Protein 1TYJ (pdb70)

Secondary structure (DSSP, 8-state):
-EEEEEES-SEE-TT-EEEEEEEEES-TTEEEEEEEEE--TTTEEEEETTTTEE--TTPPPEE-SSS-SSS-EEEEE--BGGGTEEEEEEEES-HHHHHHTT--B-SEEEEEEEEEE-SPPPTT-EES-EE---TT-TT-BTTEEEEETTSPBP-TTT-EE----EEEE-

InterPro domains:
  IPR001956 Carbohydrate-binding module 3 [PF00942] (971-1112)
  IPR001956 Carbohydrate-binding module 3 [PS51172] (961-1116)
  IPR001956 Carbohydrate-binding module 3 [SM01067] (967-1047)
  IPR002102 Cellulosome anchoring protein, cohesin domain [PF00963] (34-165)
  IPR002102 Cellulosome anchoring protein, cohesin domain [PF00963] (225-357)
  IPR002102 Cellulosome anchoring protein, cohesin domain [PF00963] (409-541)
  IPR002102 Cellulosome anchoring protein, cohesin domain [PF00963] (590-722)
  IPR002102 Cellulosome anchoring protein, cohesin domain [PF00963] (772-903)
  IPR002102 Cellulosome anchoring protein, cohesin domain [PF00963] (1152-1285)
  IPR002102 Cellulosome anchoring protein, cohesin domain [PF00963] (1323-1452)
  IPR002102 Cellulosome anchoring protein, cohesin domain [PF00963] (1495-1625)
  IPR002102 Cellulosome anchoring protein, cohesin domain [PF00963] (1687-1817)
  IPR002102 Cellulosome anchoring protein, cohesin domain [PF00963] (1879-2009)
  IPR002102 Cellulosome anchoring protein, cohesin domain [PF00963] (2078-2212)
  IPR002105 Dockerin type I repeat [PF00404] (2249-2304)
  IPR008965 CBM2/CBM3, carbohydrate-binding domain superfamily [SSF49384] (32-185)
  IPR008965 CBM2/CBM3, carbohydrate-binding domain superfamily [SSF49384] (222-379)
  IPR008965 CBM2/CBM3, carbohydrate-binding domain superfamily [SSF49384] (406-563)
  IPR008965 CBM2/CBM3, carbohydrate-binding domain superfamily [SSF49384] (587-752)
  IPR008965 CBM2/CBM3, carbohydrate-binding domain superfamily [SSF49384] (768-925)

Organism: NCBI:txid35825

B-factor: mean 23.53, std 8.82, range [10.95, 68.06]

CATH classification: 2.60.40.680

Sequence (170 aa):
GSVLTAIDNDKVAVGDKVTLTINVDKITNFSGYQFNIKYNTTYLQPWDTIADEAYTDSTMPDYGTLLQGRFNATDMSKHNLSQGVLNFGRLYMNLSAYRASGKPESTGAVAKVTFKVIKEIPAEGIKLATFENGSSMNNAVDGTMLFDWDGNMYSSSAYKVVQPGLIYPK

Structure (mmCIF, N/CA/C/O backbone):
data_1TYJ
#
_entry.id   1TYJ
#
_cell.length_a   37.459
_cell.length_b   96.708
_cell.length_c   110.411
_cell.angle_alpha   90.00
_cell.angle_beta   90.00
_cell.angle_gamma   90.00
#
_symmetry.space_group_name_H-M   'I 2 2 2'
#
loop_
_entity.id
_entity.type
_entity.pdbx_description
1 polymer 'cellulosomal scaffoldin'
2 non-polymer 1,2-ETHANEDIOL
3 non-polymer METHANOL
4 water water
#
loop_
_atom_site.group_PDB
_atom_site.id
_atom_site.type_symbol
_atom_site.label_atom_id
_atom_site.label_alt_id
_atom_site.label_comp_id
_atom_site.label_asym_id
_atom_site.label_entity_id
_atom_site.label_seq_id
_atom_site.pdbx_PDB_ins_code
_atom_site.Cartn_x
_atom_site.Cartn_y
_atom_site.Cartn_z
_atom_site.occupancy
_atom_site.B_iso_or_equiv
_atom_site.auth_seq_id
_atom_site.auth_comp_id
_atom_site.auth_asym_id
_atom_site.auth_atom_id
_atom_site.pdbx_PDB_model_num
ATOM 1 N N . GLY A 1 1 ? 11.036 18.876 38.036 1.00 21.98 2 GLY A N 1
ATOM 2 C CA . GLY A 1 1 ? 12.067 19.161 36.959 1.00 20.13 2 GLY A CA 1
ATOM 3 C C . GLY A 1 1 ? 11.421 19.260 35.597 1.00 19.82 2 GLY A C 1
ATOM 4 O O . GLY A 1 1 ? 10.194 19.344 35.466 1.00 19.78 2 GLY A O 1
ATOM 5 N N . SER A 1 2 ? 12.240 19.262 34.551 1.00 18.28 3 SER A N 1
ATOM 6 C CA . SER A 1 2 ? 11.693 19.437 33.214 1.00 17.22 3 SER A CA 1
ATOM 7 C C . SER A 1 2 ? 12.577 18.780 32.176 1.00 17.53 3 SER A C 1
ATOM 8 O O . SER A 1 2 ? 13.747 18.552 32.422 1.00 17.09 3 SER A O 1
ATOM 12 N N . VAL A 1 3 ? 11.978 18.467 31.034 1.00 17.13 4 VAL A N 1
ATOM 13 C CA . VAL A 1 3 ? 12.727 18.256 29.793 1.00 17.68 4 VAL A CA 1
ATOM 14 C C . VAL A 1 3 ? 12.529 19.548 29.029 1.00 18.94 4 VAL A C 1
ATOM 15 O O . VAL A 1 3 ? 11.392 20.060 28.924 1.00 18.47 4 VAL A O 1
ATOM 19 N N . LEU A 1 4 ? 13.617 20.124 28.523 1.00 18.98 5 LEU A N 1
ATOM 20 C CA . LEU A 1 4 ? 13.465 21.371 27.780 1.00 19.58 5 LEU A CA 1
ATOM 21 C C . LEU A 1 4 ? 14.542 21.493 26.735 1.00 19.06 5 LEU A C 1
ATOM 22 O O . LEU A 1 4 ? 15.538 20.750 26.776 1.00 19.11 5 LEU A O 1
ATOM 27 N N . THR A 1 5 ? 14.336 22.410 25.795 1.00 17.35 6 THR A N 1
ATOM 28 C CA . THR A 1 5 ? 15.206 22.462 24.603 1.00 17.42 6 THR A CA 1
ATOM 29 C C . THR A 1 5 ? 15.694 23.843 24.249 1.00 17.82 6 THR A C 1
ATOM 30 O O . THR A 1 5 ? 15.165 24.845 24.734 1.00 19.14 6 THR A O 1
ATOM 34 N N . ALA A 1 6 ? 16.705 23.875 23.382 1.00 16.78 7 ALA A N 1
ATOM 35 C CA . ALA A 1 6 ? 17.249 25.138 22.862 1.00 16.88 7 ALA A CA 1
ATOM 36 C C . ALA A 1 6 ? 17.471 24.935 21.385 1.00 17.16 7 ALA A C 1
ATOM 37 O O . ALA A 1 6 ? 17.867 23.835 20.939 1.00 17.14 7 ALA A O 1
ATOM 39 N N . ILE A 1 7 ? 17.201 26.000 20.635 1.00 17.84 8 ILE A N 1
ATOM 40 C CA . ILE A 1 7 ? 17.416 26.031 19.182 1.00 18.32 8 ILE A CA 1
ATOM 41 C C . ILE A 1 7 ? 18.591 26.973 18.890 1.00 18.49 8 ILE A C 1
ATOM 42 O O . ILE A 1 7 ? 18.616 28.106 19.380 1.00 19.21 8 ILE A O 1
ATOM 47 N N . ASP A 1 8 ? 19.575 26.517 18.103 1.00 18.08 9 ASP A N 1
ATOM 48 C CA . ASP A 1 8 ? 20.787 27.344 17.907 1.00 20.30 9 ASP A CA 1
ATOM 49 C C . ASP A 1 8 ? 20.521 28.555 17.047 1.00 21.79 9 ASP A C 1
ATOM 50 O O . ASP A 1 8 ? 20.950 29.662 17.396 1.00 22.40 9 ASP A O 1
ATOM 55 N N . ASN A 1 9 ? 19.806 28.346 15.943 1.00 22.59 10 ASN A N 1
ATOM 56 C CA . ASN A 1 9 ? 19.419 29.483 15.103 1.00 24.63 10 ASN A CA 1
ATOM 57 C C . ASN A 1 9 ? 18.015 29.316 14.518 1.00 23.42 10 ASN A C 1
ATOM 58 O O . ASN A 1 9 ? 17.727 28.348 13.823 1.00 24.98 10 ASN A O 1
ATOM 63 N N . ASP A 1 10 ? 17.165 30.244 14.970 1.00 23.31 11 ASP A N 1
ATOM 64 C CA . ASP A 1 10 ? 15.744 30.494 14.731 1.00 24.20 11 ASP A CA 1
ATOM 65 C C . ASP A 1 10 ? 15.362 30.708 13.304 1.00 22.35 11 ASP A C 1
ATOM 66 O O . ASP A 1 10 ? 14.199 30.498 12.933 1.00 22.09 11 ASP A O 1
ATOM 71 N N . LYS A 1 11 ? 16.312 31.236 12.535 1.00 20.35 12 LYS A N 1
ATOM 72 C CA . LYS A 1 11 ? 16.001 31.728 11.178 1.00 21.03 12 LYS A CA 1
ATOM 73 C C . LYS A 1 11 ? 16.851 30.924 10.220 1.00 20.99 12 LYS A C 1
ATOM 74 O O . LYS A 1 11 ? 18.084 30.907 10.339 1.00 22.40 12 LYS A O 1
ATOM 80 N N . VAL A 1 12 ? 16.191 30.249 9.287 1.00 21.05 13 VAL A N 1
ATOM 81 C CA . VAL A 1 12 ? 16.894 29.323 8.412 1.00 21.19 13 VAL A CA 1
ATOM 82 C C . VAL A 1 12 ? 16.464 29.440 6.959 1.00 22.17 13 VAL A C 1
ATOM 83 O O . VAL A 1 12 ? 15.319 29.726 6.667 1.00 21.97 13 VAL A O 1
ATOM 87 N N . ALA A 1 13 ? 17.408 29.181 6.065 1.00 21.39 14 ALA A N 1
ATOM 88 C CA . ALA A 1 13 ? 17.148 29.138 4.636 1.00 21.03 14 ALA A CA 1
ATOM 89 C C . ALA A 1 13 ? 17.239 27.660 4.200 1.00 20.86 14 ALA A C 1
ATOM 90 O O . ALA A 1 13 ? 17.744 26.830 4.947 1.00 20.82 14 ALA A O 1
ATOM 92 N N . VAL A 1 14 ? 16.750 27.335 3.006 1.00 19.96 15 VAL A N 1
ATOM 93 C CA . VAL A 1 14 ? 16.853 25.970 2.525 1.00 19.53 15 VAL A CA 1
ATOM 94 C C . VAL A 1 14 ? 18.335 25.606 2.462 1.00 20.52 15 VAL A C 1
ATOM 95 O O . VAL A 1 14 ? 19.160 26.391 2.004 1.00 21.24 15 VAL A O 1
ATOM 99 N N . GLY A 1 15 ? 18.642 24.420 2.981 1.00 20.52 16 GLY A N 1
ATOM 100 C CA . GLY A 1 15 ? 19.996 23.892 3.026 1.00 20.13 16 GLY A CA 1
ATOM 101 C C . GLY A 1 15 ? 20.663 24.174 4.347 1.00 20.39 16 GLY A C 1
ATOM 102 O O . GLY A 1 15 ? 21.694 23.574 4.652 1.00 21.14 16 GLY A O 1
ATOM 103 N N . ASP A 1 16 ? 20.117 25.086 5.151 1.00 19.00 17 ASP A N 1
ATOM 104 C CA . ASP A 1 16 ? 20.748 25.366 6.449 1.00 19.62 17 ASP A CA 1
ATOM 105 C C . ASP A 1 16 ? 20.511 24.199 7.396 1.00 19.54 17 ASP A C 1
ATOM 106 O O . ASP A 1 16 ? 19.547 23.427 7.222 1.00 19.83 17 ASP A O 1
ATOM 111 N N . LYS A 1 17 ? 21.356 24.112 8.429 1.00 20.15 18 LYS A N 1
ATOM 112 C CA . LYS A 1 17 ? 21.189 23.086 9.460 1.00 19.98 18 LYS A CA 1
ATOM 113 C C . LYS A 1 17 ? 20.730 23.823 10.720 1.00 19.78 18 LYS A C 1
ATOM 114 O O . LYS A 1 17 ? 21.213 24.947 11.017 1.00 21.64 18 LYS A O 1
ATOM 120 N N . VAL A 1 18 ? 19.810 23.214 11.455 1.00 17.03 19 VAL A N 1
ATOM 121 C CA . VAL A 1 18 ? 19.355 23.785 12.714 1.00 16.07 19 VAL A CA 1
ATOM 122 C C . VAL A 1 18 ? 19.361 22.661 13.739 1.00 16.01 19 VAL A C 1
ATOM 123 O O . VAL A 1 18 ? 18.947 21.542 13.421 1.00 16.45 19 VAL A O 1
ATOM 127 N N . THR A 1 19 ? 19.882 22.957 14.932 1.00 15.86 20 THR A N 1
ATOM 128 C CA . THR A 1 19 ? 20.043 21.926 15.958 1.00 15.41 20 THR A CA 1
ATOM 129 C C . THR A 1 19 ? 19.132 22.153 17.165 1.00 16.09 20 THR A C 1
ATOM 130 O O . THR A 1 19 ? 19.082 23.269 17.711 1.00 16.81 20 THR A O 1
ATOM 134 N N . LEU A 1 20 ? 18.397 21.103 17.535 1.00 15.69 21 LEU A N 1
ATOM 135 C CA . LEU A 1 20 ? 17.647 21.057 18.780 1.00 16.34 21 LEU A CA 1
ATOM 136 C C . LEU A 1 20 ? 18.546 20.413 19.842 1.00 16.76 21 LEU A C 1
ATOM 137 O O . LEU A 1 20 ? 18.859 19.218 19.753 1.00 16.27 21 LEU A O 1
ATOM 142 N N . THR A 1 21 ? 18.962 21.191 20.839 1.00 16.91 22 THR A N 1
ATOM 143 C CA . THR A 1 21 ? 19.674 20.628 21.969 1.00 16.66 22 THR A CA 1
ATOM 144 C C . THR A 1 21 ? 18.617 20.291 23.027 1.00 16.68 22 THR A C 1
ATOM 145 O O . THR A 1 21 ? 17.735 21.129 23.340 1.00 16.95 22 THR A O 1
ATOM 149 N N . ILE A 1 22 ? 18.668 19.053 23.538 1.00 15.23 23 ILE A N 1
ATOM 150 C CA . ILE A 1 22 ? 17.633 18.573 24.478 1.00 14.63 23 ILE A CA 1
ATOM 151 C C . ILE A 1 22 ? 18.284 18.436 25.828 1.00 16.34 23 ILE A C 1
ATOM 152 O O . ILE A 1 22 ? 19.298 17.731 25.966 1.00 16.61 23 ILE A O 1
ATOM 157 N N . ASN A 1 23 ? 17.724 19.161 26.797 1.00 16.78 24 ASN A N 1
ATOM 158 C CA . ASN A 1 23 ? 18.235 19.205 28.177 1.00 17.58 24 ASN A CA 1
ATOM 159 C C . ASN A 1 23 ? 17.271 18.556 29.165 1.00 17.64 24 ASN A C 1
ATOM 160 O O . ASN A 1 23 ? 16.061 18.471 28.916 1.00 18.03 24 ASN A O 1
ATOM 165 N N . VAL A 1 24 ? 17.805 18.100 30.297 1.00 18.08 25 VAL A N 1
ATOM 166 C CA . VAL A 1 24 ? 16.961 17.840 31.451 1.00 17.38 25 VAL A CA 1
ATOM 167 C C . VAL A 1 24 ? 17.351 18.882 32.506 1.00 18.14 25 VAL A C 1
ATOM 168 O O . VAL A 1 24 ? 18.476 19.393 32.495 1.00 18.63 25 VAL A O 1
ATOM 172 N N . ASP A 1 25 ? 16.443 19.161 33.436 1.00 17.85 26 ASP A N 1
ATOM 173 C CA . ASP A 1 25 ? 16.777 20.073 34.539 1.00 18.64 26 ASP A CA 1
ATOM 174 C C . ASP A 1 25 ? 16.085 19.557 35.810 1.00 18.81 26 ASP A C 1
ATOM 175 O O . ASP A 1 25 ? 14.909 19.200 35.769 1.00 19.29 26 ASP A O 1
ATOM 180 N N . LYS A 1 26 ? 16.821 19.527 36.924 1.00 19.27 27 LYS A N 1
ATOM 181 C CA . LYS A 1 26 ? 16.263 19.136 38.223 1.00 20.55 27 LYS A CA 1
ATOM 182 C C . LYS A 1 26 ? 15.645 17.727 38.163 1.00 20.08 27 LYS A C 1
ATOM 183 O O . LYS A 1 26 ? 14.612 17.456 38.780 1.00 20.21 27 LYS A O 1
ATOM 189 N N . ILE A 1 27 ? 16.290 16.831 37.420 1.00 19.25 28 ILE A N 1
ATOM 190 C CA . ILE A 1 27 ? 15.851 15.435 37.394 1.00 18.01 28 ILE A CA 1
ATOM 191 C C . ILE A 1 27 ? 16.770 14.686 38.334 1.00 17.56 28 ILE A C 1
ATOM 192 O O . ILE A 1 27 ? 17.942 14.364 37.998 1.00 17.16 28 ILE A O 1
ATOM 197 N N . THR A 1 28 ? 16.289 14.452 39.559 1.00 18.54 29 THR A N 1
ATOM 198 C CA . THR A 1 28 ? 17.155 13.900 40.582 1.00 18.54 29 THR A CA 1
ATOM 199 C C . THR A 1 28 ? 17.805 12.555 40.215 1.00 18.08 29 THR A C 1
ATOM 200 O O . THR A 1 28 ? 17.115 11.623 39.774 1.00 18.29 29 THR A O 1
ATOM 204 N N . ASN A 1 29 ? 19.131 12.445 40.381 1.00 16.94 30 ASN A N 1
ATOM 205 C CA . ASN A 1 29 ? 19.855 11.172 40.203 1.00 18.04 30 ASN A CA 1
ATOM 206 C C . ASN A 1 29 ? 19.580 10.547 38.829 1.00 18.57 30 ASN A C 1
ATOM 207 O O . ASN A 1 29 ? 19.493 9.322 38.686 1.00 19.15 30 ASN A O 1
ATOM 212 N N . PHE A 1 30 ? 19.465 11.426 37.827 1.00 16.97 31 PHE A N 1
ATOM 213 C CA . PHE A 1 30 ? 19.172 11.032 36.445 1.00 16.74 31 PHE A CA 1
ATOM 214 C C . PHE A 1 30 ? 20.112 9.952 35.899 1.00 16.71 31 PHE A C 1
ATOM 215 O O . PHE A 1 30 ? 21.357 10.127 35.853 1.00 17.36 31 PHE A O 1
ATOM 223 N N . SER A 1 31 ? 19.516 8.879 35.365 1.00 15.57 32 SER A N 1
ATOM 224 C CA . SER A 1 31 ? 20.324 7.756 34.852 1.00 15.04 32 SER A CA 1
ATOM 225 C C . SER A 1 31 ? 20.023 7.377 33.392 1.00 15.62 32 SER A C 1
ATOM 226 O O . SER A 1 31 ? 20.703 6.503 32.829 1.00 16.49 32 SER A O 1
ATOM 229 N N . GLY A 1 32 ? 19.008 7.985 32.785 1.00 15.53 33 GLY A N 1
ATOM 230 C CA . GLY A 1 32 ? 18.697 7.616 31.419 1.00 15.98 33 GLY A CA 1
ATOM 231 C C . GLY A 1 32 ? 17.374 8.139 30.929 1.00 15.42 33 GLY A C 1
ATOM 232 O O . GLY A 1 32 ? 16.530 8.570 31.722 1.00 16.55 33 GLY A O 1
ATOM 233 N N . TYR A 1 33 ? 17.186 8.105 29.619 1.00 15.68 34 TYR A N 1
ATOM 234 C CA . TYR A 1 33 ? 15.928 8.623 29.023 1.00 15.72 34 TYR A CA 1
ATOM 235 C C . TYR A 1 33 ? 15.575 7.809 27.811 1.00 15.78 34 TYR A C 1
ATOM 236 O O . TYR A 1 33 ? 16.422 7.093 27.240 1.00 15.45 34 TYR A O 1
ATOM 245 N N . GLN A 1 34 ? 14.330 7.962 27.388 1.00 15.69 35 GLN A N 1
ATOM 246 C CA . GLN A 1 34 ? 13.905 7.556 26.042 1.00 16.07 35 GLN A CA 1
ATOM 247 C C . GLN A 1 34 ? 12.943 8.630 25.552 1.00 16.69 35 GLN A C 1
ATOM 248 O O . GLN A 1 34 ? 12.054 9.066 26.316 1.00 16.68 35 GLN A O 1
ATOM 254 N N . PHE A 1 35 ? 13.100 9.028 24.292 1.00 15.65 36 PHE A N 1
ATOM 255 C CA . PHE A 1 35 ? 12.245 10.058 23.672 1.00 16.40 36 PHE A CA 1
ATOM 256 C C . PHE A 1 35 ? 11.573 9.551 22.411 1.00 16.63 36 PHE A C 1
ATOM 257 O O . PHE A 1 35 ? 12.193 8.777 21.667 1.00 17.52 36 PHE A O 1
ATOM 265 N N . ASN A 1 36 ? 10.326 9.991 22.189 1.00 15.85 37 ASN A N 1
ATOM 266 C CA . ASN A 1 36 ? 9.653 9.835 20.911 1.00 15.79 37 ASN A CA 1
ATOM 267 C C . ASN A 1 36 ? 9.360 11.259 20.433 1.00 16.68 37 ASN A C 1
ATOM 268 O O . ASN A 1 36 ? 8.645 12.014 21.118 1.00 17.31 37 ASN A O 1
ATOM 273 N N . ILE A 1 37 ? 9.937 11.633 19.288 1.00 16.35 38 ILE A N 1
ATOM 274 C CA . ILE A 1 37 ? 9.888 13.030 18.773 1.00 16.52 38 ILE A CA 1
ATOM 275 C C . ILE A 1 37 ? 9.346 13.067 17.365 1.00 16.78 38 ILE A C 1
ATOM 276 O O . ILE A 1 37 ? 9.755 12.286 16.504 1.00 17.82 38 ILE A O 1
ATOM 281 N N . LYS A 1 38 ? 8.394 13.963 17.121 1.00 17.13 39 LYS A N 1
ATOM 282 C CA . LYS A 1 38 ? 7.798 14.056 15.787 1.00 17.53 39 LYS A CA 1
ATOM 283 C C . LYS A 1 38 ? 8.308 15.324 15.126 1.00 17.45 39 LYS A C 1
ATOM 284 O O . LYS A 1 38 ? 8.504 16.346 15.783 1.00 18.73 39 LYS A O 1
ATOM 294 N N . TYR A 1 39 ? 8.565 15.263 13.827 1.00 17.28 40 TYR A N 1
ATOM 295 C CA . TYR A 1 39 ? 8.937 16.457 13.088 1.00 16.98 40 TYR A CA 1
ATOM 296 C C . TYR A 1 39 ? 8.220 16.424 11.751 1.00 16.95 40 TYR A C 1
ATOM 297 O O . TYR A 1 39 ? 7.655 15.392 11.356 1.00 18.37 40 TYR A O 1
ATOM 306 N N . ASN A 1 40 ? 8.225 17.562 11.067 1.00 17.19 41 ASN A N 1
ATOM 307 C CA . ASN A 1 40 ? 7.518 17.679 9.797 1.00 18.26 41 ASN A CA 1
ATOM 308 C C . ASN A 1 40 ? 8.423 17.325 8.620 1.00 18.10 41 ASN A C 1
ATOM 309 O O . ASN A 1 40 ? 9.314 18.090 8.281 1.00 18.62 41 ASN A O 1
ATOM 314 N N . THR A 1 41 ? 8.172 16.163 7.994 1.00 18.63 42 THR A N 1
ATOM 315 C CA . THR A 1 41 ? 9.021 15.681 6.891 1.00 19.15 42 THR A CA 1
ATOM 316 C C . THR A 1 41 ? 8.958 16.534 5.614 1.00 19.55 42 THR A C 1
ATOM 317 O O . THR A 1 41 ? 9.791 16.379 4.722 1.00 19.94 42 THR A O 1
ATOM 321 N N . THR A 1 42 ? 7.980 17.429 5.515 1.00 19.35 43 THR A N 1
ATOM 322 C CA . THR A 1 42 ? 7.906 18.355 4.381 1.00 19.92 43 THR A CA 1
ATOM 323 C C . THR A 1 42 ? 9.059 19.360 4.426 1.00 18.94 43 THR A C 1
ATOM 324 O O . THR A 1 42 ? 9.576 19.754 3.380 1.00 20.10 43 THR A O 1
ATOM 328 N N . TYR A 1 43 ? 9.479 19.765 5.630 1.00 17.72 44 TYR A N 1
ATOM 329 C CA . TYR A 1 43 ? 10.432 20.867 5.762 1.00 17.39 44 TYR A CA 1
ATOM 330 C C . TYR A 1 43 ? 11.794 20.473 6.264 1.00 17.09 44 TYR A C 1
ATOM 331 O O . TYR A 1 43 ? 12.751 21.209 6.045 1.00 17.07 44 TYR A O 1
ATOM 340 N N . LEU A 1 44 ? 11.867 19.347 6.979 1.00 16.64 45 LEU A N 1
ATOM 341 C CA . LEU A 1 44 ? 13.077 18.998 7.752 1.00 16.61 45 LEU A CA 1
ATOM 342 C C . LEU A 1 44 ? 13.531 17.568 7.495 1.00 17.18 45 LEU A C 1
ATOM 343 O O . LEU A 1 44 ? 12.714 16.646 7.381 1.00 17.21 45 LEU A O 1
ATOM 348 N N . GLN A 1 45 ? 14.847 17.403 7.479 1.00 17.46 46 GLN A N 1
ATOM 349 C CA . GLN A 1 45 ? 15.490 16.101 7.325 1.00 17.27 46 GLN A CA 1
ATOM 350 C C . GLN A 1 45 ? 16.562 15.917 8.402 1.00 16.81 46 GLN A C 1
ATOM 351 O O . GLN A 1 45 ? 17.594 16.618 8.399 1.00 16.17 46 GLN A O 1
ATOM 357 N N . PRO A 1 46 ? 16.342 14.969 9.347 1.00 16.58 47 PRO A N 1
ATOM 358 C CA . PRO A 1 46 ? 17.363 14.769 10.381 1.00 16.16 47 PRO A CA 1
ATOM 359 C C . PRO A 1 46 ? 18.727 14.464 9.747 1.00 16.08 47 PRO A C 1
ATOM 360 O O . PRO A 1 46 ? 18.803 13.667 8.809 1.00 16.47 47 PRO A O 1
ATOM 364 N N . TRP A 1 47 ? 19.785 15.060 10.301 1.00 15.87 48 TRP A N 1
ATOM 365 C CA . TRP A 1 47 ? 21.095 15.097 9.649 1.00 17.23 48 TRP A CA 1
ATOM 366 C C . TRP A 1 47 ? 22.177 14.704 10.606 1.00 18.33 48 TRP A C 1
ATOM 367 O O . TRP A 1 47 ? 22.307 15.285 11.679 1.00 17.87 48 TRP A O 1
ATOM 378 N N . ASP A 1 48 ? 22.950 13.699 10.194 1.00 19.14 49 ASP A N 1
ATOM 379 C CA . ASP A 1 48 ? 24.089 13.229 10.974 1.00 22.42 49 ASP A CA 1
ATOM 380 C C . ASP A 1 48 ? 25.290 14.117 10.677 1.00 23.85 49 ASP A C 1
ATOM 381 O O . ASP A 1 48 ? 25.836 14.086 9.567 1.00 23.72 49 ASP A O 1
ATOM 386 N N . THR A 1 49 ? 25.687 14.912 11.668 1.00 26.02 50 THR A N 1
ATOM 387 C CA . THR A 1 49 ? 26.737 15.925 11.463 1.00 29.15 50 THR A CA 1
ATOM 388 C C . THR A 1 49 ? 28.140 15.331 11.523 1.00 29.83 50 THR A C 1
ATOM 389 O O . THR A 1 49 ? 29.106 15.964 11.067 1.00 30.43 50 THR A O 1
ATOM 393 N N . ILE A 1 50 ? 28.265 14.136 12.079 1.00 30.93 51 ILE A N 1
ATOM 394 C CA . ILE A 1 50 ? 29.608 13.518 12.122 1.00 31.95 51 ILE A CA 1
ATOM 395 C C . ILE A 1 50 ? 29.929 12.887 10.764 1.00 32.23 51 ILE A C 1
ATOM 396 O O . ILE A 1 50 ? 30.995 13.145 10.174 1.00 33.09 51 ILE A O 1
ATOM 401 N N . ALA A 1 51 ? 28.998 12.071 10.277 1.00 31.49 52 ALA A N 1
ATOM 402 C CA . ALA A 1 51 ? 29.060 11.482 8.944 1.00 30.28 52 ALA A CA 1
ATOM 403 C C . ALA A 1 51 ? 28.764 12.458 7.806 1.00 29.70 52 ALA A C 1
ATOM 404 O O . ALA A 1 51 ? 29.115 12.187 6.642 1.00 29.93 52 ALA A O 1
ATOM 406 N N . ASP A 1 52 ? 28.089 13.570 8.120 1.00 28.84 53 ASP A N 1
ATOM 407 C CA . ASP A 1 52 ? 27.609 14.528 7.101 1.00 27.65 53 ASP A CA 1
ATOM 408 C C . ASP A 1 52 ? 26.680 13.871 6.082 1.00 26.99 53 ASP A C 1
ATOM 409 O O . ASP A 1 52 ? 26.906 13.926 4.855 1.00 28.59 53 ASP A O 1
ATOM 414 N N . GLU A 1 53 ? 25.635 13.221 6.593 1.00 25.30 54 GLU A N 1
ATOM 415 C CA . GLU A 1 53 ? 24.711 12.440 5.775 1.00 24.51 54 GLU A CA 1
ATOM 416 C C . GLU A 1 53 ? 23.373 12.459 6.472 1.00 23.04 54 GLU A C 1
ATOM 417 O O . GLU A 1 53 ? 23.346 12.652 7.682 1.00 21.89 54 GLU A O 1
ATOM 423 N N . ALA A 1 54 ? 22.291 12.243 5.733 1.00 21.33 55 ALA A N 1
ATOM 424 C CA . ALA A 1 54 ? 20.954 12.115 6.334 1.00 20.12 55 ALA A CA 1
ATOM 425 C C . ALA A 1 54 ? 20.928 10.944 7.332 1.00 19.61 55 ALA A C 1
ATOM 426 O O . ALA A 1 54 ? 21.582 9.909 7.101 1.00 19.82 55 ALA A O 1
ATOM 428 N N . TYR A 1 55 ? 20.163 11.071 8.420 1.00 18.07 56 TYR A N 1
ATOM 429 C CA . TYR A 1 55 ? 19.897 9.894 9.237 1.00 17.35 56 TYR A CA 1
ATOM 430 C C . TYR A 1 55 ? 19.264 8.805 8.418 1.00 17.26 56 TYR A C 1
ATOM 431 O O . TYR A 1 55 ? 18.425 9.089 7.504 1.00 17.62 56 TYR A O 1
ATOM 440 N N . THR A 1 56 ? 19.548 7.560 8.811 1.00 17.61 57 THR A N 1
ATOM 441 C CA . THR A 1 56 ? 18.650 6.455 8.496 1.00 17.60 57 THR A CA 1
ATOM 442 C C . THR A 1 56 ? 17.830 6.142 9.750 1.00 17.35 57 THR A C 1
ATOM 443 O O . THR A 1 56 ? 18.006 6.787 10.795 1.00 16.34 57 THR A O 1
ATOM 447 N N . ASP A 1 57 ? 16.974 5.132 9.667 1.00 17.35 58 ASP A N 1
ATOM 448 C CA . ASP A 1 57 ? 16.161 4.741 10.797 1.00 18.05 58 ASP A CA 1
ATOM 449 C C . ASP A 1 57 ? 16.975 4.218 11.987 1.00 16.56 58 ASP A C 1
ATOM 450 O O . ASP A 1 57 ? 16.411 4.060 13.073 1.00 17.46 58 ASP A O 1
ATOM 455 N N . SER A 1 58 ? 18.281 3.960 11.835 1.00 16.98 59 SER A N 1
ATOM 456 C CA . SER A 1 58 ? 19.052 3.449 12.969 1.00 16.49 59 SER A CA 1
ATOM 457 C C . SER A 1 58 ? 20.023 4.492 13.576 1.00 16.41 59 SER A C 1
ATOM 458 O O . SER A 1 58 ? 20.711 4.196 14.540 1.00 16.58 59 SER A O 1
ATOM 461 N N . THR A 1 59 ? 20.059 5.707 13.011 1.00 15.83 60 THR A N 1
ATOM 462 C CA . THR A 1 59 ? 21.081 6.697 13.391 1.00 14.39 60 THR A CA 1
ATOM 463 C C . THR A 1 59 ? 20.873 7.243 14.800 1.00 14.92 60 THR A C 1
ATOM 464 O O . THR A 1 59 ? 19.813 7.788 15.104 1.00 15.83 60 THR A O 1
ATOM 468 N N . MET A 1 60 ? 21.895 7.150 15.648 1.00 15.21 61 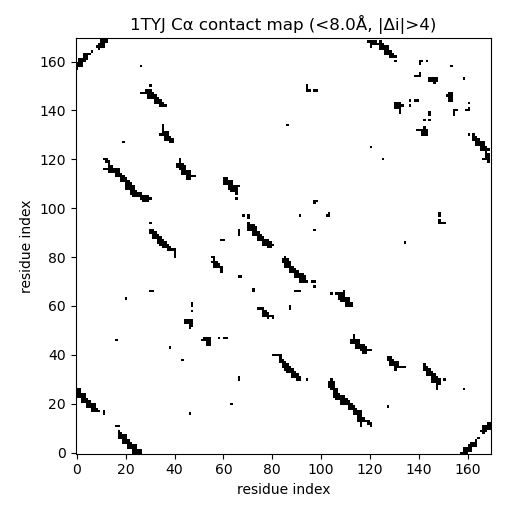MET A N 1
ATOM 469 C CA . MET A 1 60 ? 21.809 7.749 16.972 1.00 14.73 61 MET A CA 1
ATOM 470 C C . MET A 1 60 ? 22.073 9.261 16.878 1.00 14.53 61 MET A C 1
ATOM 471 O O . MET A 1 60 ? 23.065 9.684 16.248 1.00 15.64 61 MET A O 1
ATOM 476 N N . PRO A 1 61 ? 21.205 10.097 17.514 1.00 16.20 62 PRO A N 1
ATOM 477 C CA . PRO A 1 61 ? 21.535 11.522 17.626 1.00 15.92 62 PRO A CA 1
ATOM 478 C C . PRO A 1 61 ? 22.839 11.830 18.347 1.00 16.40 62 PRO A C 1
ATOM 479 O O . PRO A 1 61 ? 23.447 10.961 18.980 1.00 16.34 62 PRO A O 1
ATOM 483 N N . ASP A 1 62 ? 23.282 13.075 18.245 1.00 17.77 63 ASP A N 1
ATOM 484 C CA . ASP A 1 62 ? 24.504 13.486 18.899 1.00 18.07 63 ASP A CA 1
ATOM 485 C C . ASP A 1 62 ? 24.341 13.452 20.412 1.00 18.27 63 ASP A C 1
ATOM 486 O O . ASP A 1 62 ? 23.257 13.620 20.936 1.00 17.95 63 ASP A O 1
ATOM 491 N N . TYR A 1 63 ? 25.451 13.222 21.114 1.00 17.65 64 TYR A N 1
ATOM 492 C CA . TYR A 1 63 ? 25.432 13.240 22.551 1.00 18.64 64 TYR A CA 1
ATOM 493 C C . TYR A 1 63 ? 25.465 14.677 23.122 1.00 20.07 64 TYR A C 1
ATOM 494 O O . TYR A 1 63 ? 25.822 15.654 22.430 1.00 21.15 64 TYR A O 1
ATOM 503 N N . GLY A 1 64 ? 25.024 14.775 24.379 1.00 20.37 65 GLY A N 1
ATOM 504 C CA . GLY A 1 64 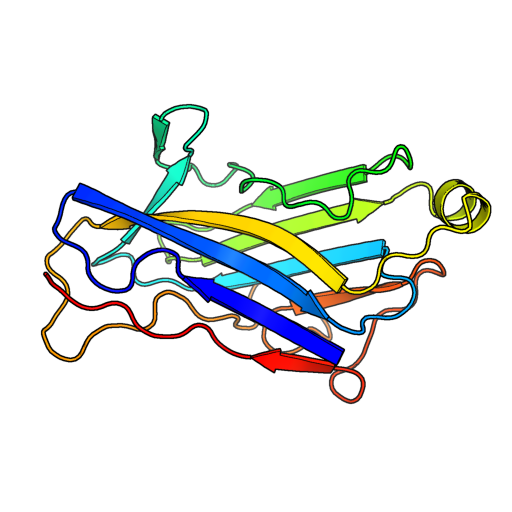? 25.178 15.966 25.197 1.00 20.15 65 GLY A CA 1
ATOM 505 C C . GLY A 1 64 ? 26.314 15.730 26.179 1.00 20.99 65 GLY A C 1
ATOM 506 O O . GLY A 1 64 ? 27.223 14.922 25.930 1.00 22.65 65 GLY A O 1
ATOM 507 N N . THR A 1 65 ? 26.272 16.420 27.293 1.00 20.61 66 THR A N 1
ATOM 508 C CA . THR A 1 65 ? 27.332 16.256 28.292 1.00 20.66 66 THR A CA 1
ATOM 509 C C . THR A 1 65 ? 26.974 15.226 29.372 1.00 19.88 66 THR A C 1
ATOM 510 O O . THR A 1 65 ? 27.866 14.694 30.049 1.00 20.92 66 THR A O 1
ATOM 514 N N . LEU A 1 66 ? 25.672 14.967 29.569 1.00 17.82 67 LEU A N 1
ATOM 515 C CA . LEU A 1 66 ? 25.259 13.958 30.542 1.00 17.44 67 LEU A CA 1
ATOM 516 C C . LEU A 1 66 ? 25.299 12.540 29.957 1.00 17.69 67 LEU A C 1
ATOM 517 O O . LEU A 1 66 ? 25.379 12.349 28.734 1.00 17.55 67 LEU A O 1
ATOM 522 N N . LEU A 1 67 ? 25.228 11.544 30.846 1.00 16.90 68 LEU A N 1
ATOM 523 C CA . LEU A 1 67 ? 25.243 10.132 30.418 1.00 16.58 68 LEU A CA 1
ATOM 524 C C . LEU A 1 67 ? 26.560 9.774 29.724 1.00 17.11 68 LEU A C 1
ATOM 525 O O . LEU A 1 67 ? 26.627 8.905 28.855 1.00 17.32 68 LEU A O 1
ATOM 530 N N . GLN A 1 68 ? 27.637 10.446 30.152 1.00 17.63 69 GLN A N 1
ATOM 531 C CA . GLN A 1 68 ? 28.962 10.241 29.543 1.00 18.30 69 GLN A CA 1
ATOM 532 C C . GLN A 1 68 ? 29.944 9.602 30.512 1.00 19.45 69 GLN A C 1
ATOM 533 O O . GLN A 1 68 ? 31.072 9.339 30.130 1.00 19.43 69 GLN A O 1
ATOM 539 N N . GLY A 1 69 ? 29.483 9.306 31.725 1.00 19.42 70 GLY A N 1
ATOM 540 C CA . GLY A 1 69 ? 30.281 8.569 32.703 1.00 19.72 70 GLY A CA 1
ATOM 541 C C . GLY A 1 69 ? 30.514 7.112 32.307 1.00 20.34 70 GLY A C 1
ATOM 542 O O . GLY A 1 69 ? 29.771 6.538 31.482 1.00 19.18 70 GLY A O 1
ATOM 543 N N . ARG A 1 70 ? 31.526 6.494 32.931 1.00 21.41 71 ARG A N 1
ATOM 544 C CA . ARG A 1 70 ? 31.936 5.144 32.584 1.00 23.01 71 ARG A CA 1
ATOM 545 C C . ARG A 1 70 ? 31.104 4.149 33.378 1.00 22.21 71 ARG A C 1
ATOM 546 O O . ARG A 1 70 ? 31.650 3.410 34.235 1.00 22.24 71 ARG A O 1
ATOM 554 N N . PHE A 1 71 ? 29.793 4.144 33.140 1.00 21.54 72 PHE A N 1
ATOM 555 C CA . PHE A 1 71 ? 28.890 3.254 33.870 1.00 20.51 72 PHE A CA 1
ATOM 556 C C . PHE A 1 71 ? 28.095 2.380 32.892 1.00 20.17 72 PHE A C 1
ATOM 557 O O . PHE A 1 71 ? 26.896 2.128 33.093 1.00 18.48 72 PHE A O 1
ATOM 565 N N . ASN A 1 72 ? 28.771 1.939 31.837 1.00 19.33 73 ASN A N 1
ATOM 566 C CA . ASN A 1 72 ? 28.205 1.039 30.835 1.00 20.28 73 ASN A CA 1
ATOM 567 C C . ASN A 1 72 ? 26.943 1.626 30.218 1.00 19.54 73 ASN A C 1
ATOM 568 O O . ASN A 1 72 ? 25.867 1.048 30.308 1.00 19.91 73 ASN A O 1
ATOM 573 N N . ALA A 1 73 ? 27.072 2.805 29.621 1.00 20.02 74 ALA A N 1
ATOM 574 C CA . ALA A 1 73 ? 25.918 3.437 28.926 1.00 19.06 74 ALA A CA 1
ATOM 575 C C . ALA A 1 73 ? 25.565 2.621 27.700 1.00 18.99 74 ALA A C 1
ATOM 576 O O . ALA A 1 73 ? 26.449 1.960 27.067 1.00 21.81 74 ALA A O 1
ATOM 578 N N . THR A 1 74 ? 24.270 2.587 27.400 1.00 19.30 75 THR A N 1
ATOM 579 C CA . THR A 1 74 ? 23.812 1.883 26.208 1.00 18.65 75 THR A CA 1
ATOM 580 C C . THR A 1 74 ? 22.837 2.810 25.462 1.00 17.90 75 THR A C 1
ATOM 581 O O . THR A 1 74 ? 22.065 3.497 26.092 1.00 19.13 75 THR A O 1
ATOM 585 N N . ASP A 1 75 ? 22.907 2.798 24.136 1.00 16.62 76 ASP A N 1
ATOM 586 C CA . ASP A 1 75 ? 22.107 3.648 23.247 1.00 16.70 76 ASP A CA 1
ATOM 587 C C . ASP A 1 75 ? 21.054 2.781 22.540 1.00 17.09 76 ASP A C 1
ATOM 588 O O . ASP A 1 75 ? 21.262 1.583 22.326 1.00 18.09 76 ASP A O 1
ATOM 593 N N . MET A 1 76 ? 19.941 3.406 22.157 1.00 16.34 77 MET A N 1
ATOM 594 C CA . MET A 1 76 ? 18.896 2.800 21.327 1.00 16.95 77 MET A CA 1
ATOM 595 C C . MET A 1 76 ? 18.488 3.864 20.337 1.00 14.88 77 MET A C 1
ATOM 596 O O . MET A 1 76 ? 18.331 5.009 20.717 1.00 14.23 77 MET A O 1
ATOM 604 N N . SER A 1 77 ? 18.339 3.497 19.063 1.00 15.18 78 SER A N 1
ATOM 605 C CA . SER A 1 77 ? 17.832 4.434 18.036 1.00 15.06 78 SER A CA 1
ATOM 606 C C . SER A 1 77 ? 17.137 3.628 16.963 1.00 15.95 78 SER A C 1
ATOM 607 O O . SER A 1 77 ? 17.772 2.803 16.295 1.00 16.69 78 SER A O 1
ATOM 610 N N . LYS A 1 78 ? 15.835 3.848 16.842 1.00 16.52 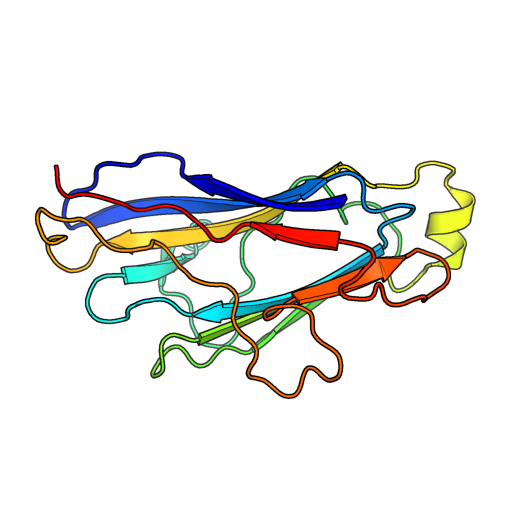79 LYS A N 1
ATOM 611 C CA . LYS A 1 78 ? 14.993 3.038 15.973 1.00 17.79 79 LYS A CA 1
ATOM 612 C C . LYS A 1 78 ? 13.799 3.903 15.567 1.00 18.11 79 LYS A C 1
ATOM 613 O O . LYS A 1 78 ? 12.733 3.924 16.226 1.00 20.16 79 LYS A O 1
ATOM 619 N N . HIS A 1 79 ? 14.025 4.631 14.475 1.00 17.13 80 HIS A N 1
ATOM 620 C CA . HIS A 1 79 ? 13.099 5.681 13.991 1.00 17.78 80 HIS A CA 1
ATOM 621 C C . HIS A 1 79 ? 12.079 5.155 12.989 1.00 19.94 80 HIS A C 1
ATOM 622 O O . HIS A 1 79 ? 12.127 4.001 12.546 1.00 21.13 80 HIS A O 1
ATOM 629 N N . ASN A 1 80 ? 11.155 6.043 12.641 1.00 19.73 81 ASN A N 1
ATOM 630 C CA . ASN A 1 80 ? 10.355 5.845 11.455 1.00 20.92 81 ASN A CA 1
ATOM 631 C C . ASN A 1 80 ? 10.369 7.146 10.679 1.00 21.02 81 ASN A C 1
ATOM 632 O O . ASN A 1 80 ? 9.453 7.970 10.794 1.00 20.89 81 ASN A O 1
ATOM 637 N N . LEU A 1 81 ? 11.456 7.383 9.937 1.00 20.71 82 LEU A N 1
ATOM 638 C CA . LEU A 1 81 ? 11.618 8.677 9.294 1.00 21.51 82 LEU A CA 1
ATOM 639 C C . LEU A 1 81 ? 10.543 8.931 8.249 1.00 22.46 82 LEU A C 1
ATOM 640 O O . LEU A 1 81 ? 10.209 10.089 7.977 1.00 22.73 82 LEU A O 1
ATOM 645 N N . SER A 1 82 ? 9.990 7.860 7.690 1.00 23.42 83 SER A N 1
ATOM 646 C CA . SER A 1 82 ? 8.976 8.040 6.665 1.00 24.26 83 SER A CA 1
ATOM 647 C C . SER A 1 82 ? 7.754 8.727 7.270 1.00 25.24 83 SER A C 1
ATOM 648 O O . SER A 1 82 ? 7.033 9.428 6.548 1.00 27.18 83 SER A O 1
ATOM 651 N N . GLN A 1 83 ? 7.545 8.537 8.572 1.00 24.39 84 GLN A N 1
ATOM 652 C CA . GLN A 1 83 ? 6.390 9.099 9.301 1.00 23.65 84 GLN A CA 1
ATOM 653 C C . GLN A 1 83 ? 6.813 10.277 10.176 1.00 22.95 84 GLN A C 1
ATOM 654 O O . GLN A 1 83 ? 6.020 10.796 10.969 1.00 21.62 84 GLN A O 1
ATOM 660 N N . GLY A 1 84 ? 8.057 10.705 9.997 1.00 21.02 85 GLY A N 1
ATOM 661 C CA . GLY A 1 84 ? 8.618 11.822 10.742 1.00 20.02 85 GLY A CA 1
ATOM 662 C C . GLY A 1 84 ? 8.682 11.528 12.223 1.00 19.33 85 GLY A C 1
ATOM 663 O O . GLY A 1 84 ? 8.377 12.414 13.056 1.00 18.65 85 GLY A O 1
ATOM 664 N N . VAL A 1 85 ? 9.106 10.304 12.572 1.00 17.43 86 VAL A N 1
ATOM 665 C CA . VAL A 1 85 ? 9.238 9.935 13.984 1.00 16.92 86 VAL A CA 1
ATOM 666 C C . VAL A 1 85 ? 10.680 9.543 14.330 1.00 16.88 86 VAL A C 1
ATOM 667 O O . VAL A 1 85 ? 11.256 8.702 13.661 1.00 17.67 86 VAL A O 1
ATOM 671 N N . LEU A 1 86 ? 11.238 10.216 15.340 1.00 15.57 87 LEU A N 1
ATOM 672 C CA . LEU A 1 86 ? 12.513 9.800 15.916 1.00 16.14 87 LEU A CA 1
ATOM 673 C C . LEU A 1 86 ? 12.224 9.096 17.229 1.00 16.52 87 LEU A C 1
ATOM 674 O O . LEU A 1 86 ? 11.453 9.587 18.029 1.00 17.55 87 LEU A O 1
ATOM 679 N N . ASN A 1 87 ? 12.897 7.980 17.504 1.00 15.75 88 ASN A N 1
ATOM 680 C CA . ASN A 1 87 ? 12.700 7.298 18.794 1.00 16.69 88 ASN A CA 1
ATOM 681 C C . ASN A 1 87 ? 14.089 6.817 19.204 1.00 15.70 88 ASN A C 1
ATOM 682 O O . ASN A 1 87 ? 14.721 6.034 18.459 1.00 16.39 88 ASN A O 1
ATOM 687 N N . PHE A 1 88 ? 14.577 7.315 20.338 1.00 14.11 89 PHE A N 1
ATOM 688 C CA . PHE A 1 88 ? 15.925 6.947 20.747 1.00 14.23 89 PHE A CA 1
ATOM 689 C C . PHE A 1 88 ? 16.080 7.146 22.234 1.00 14.48 89 PHE A C 1
ATOM 690 O O . PHE A 1 88 ? 15.250 7.792 22.897 1.00 15.87 89 PHE A O 1
ATOM 698 N N . GLY A 1 89 ? 17.163 6.621 22.777 1.00 14.19 90 GLY A N 1
ATOM 699 C CA . GLY A 1 89 ? 17.353 6.761 24.214 1.00 13.70 90 GLY A CA 1
ATOM 700 C C . GLY A 1 89 ? 18.779 6.389 24.560 1.00 14.14 90 GLY A C 1
ATOM 701 O O . GLY A 1 89 ? 19.511 5.796 23.740 1.00 14.25 90 GLY A O 1
ATOM 702 N N . ARG A 1 90 ? 19.151 6.693 25.803 1.00 14.26 91 ARG A N 1
ATOM 703 C CA . ARG A 1 90 ? 20.458 6.328 26.321 1.00 15.11 91 ARG A CA 1
ATOM 704 C C . ARG A 1 90 ? 20.343 6.173 27.824 1.00 15.14 91 ARG A C 1
ATOM 705 O O . ARG A 1 90 ? 19.629 6.937 28.486 1.00 15.07 91 ARG A O 1
ATOM 713 N N . LEU A 1 91 ? 20.990 5.153 28.354 1.00 15.38 92 LEU A N 1
ATOM 714 C CA . LEU A 1 91 ? 20.915 4.911 29.807 1.00 16.91 92 LEU A CA 1
ATOM 715 C C . LEU A 1 91 ? 22.177 4.264 30.341 1.00 17.23 92 LEU A C 1
ATOM 716 O O . LEU A 1 91 ? 22.899 3.585 29.615 1.00 16.50 92 LEU A O 1
ATOM 721 N N . TYR A 1 92 ? 22.434 4.500 31.623 1.00 16.57 93 TYR A N 1
ATOM 722 C CA . TYR A 1 92 ? 23.529 3.821 32.262 1.00 16.69 93 TYR A CA 1
ATOM 723 C C . TYR A 1 92 ? 23.037 2.452 32.698 1.00 17.48 93 TYR A C 1
ATOM 724 O O . TYR A 1 92 ? 22.033 2.352 33.427 1.00 18.85 93 TYR A O 1
ATOM 733 N N . MET A 1 93 ? 23.739 1.399 32.289 1.00 17.90 94 MET A N 1
ATOM 734 C CA . MET A 1 93 ? 23.324 0.031 32.738 1.00 18.73 94 MET A CA 1
ATOM 735 C C . MET A 1 93 ? 23.931 -0.311 34.109 1.00 18.31 94 MET A C 1
ATOM 736 O O . MET A 1 93 ? 23.309 -1.014 34.912 1.00 19.09 94 MET A O 1
ATOM 741 N N . ASN A 1 94 ? 25.152 0.173 34.363 1.00 18.31 95 ASN A N 1
ATOM 742 C CA . ASN A 1 94 ? 25.840 -0.142 35.613 1.00 17.81 95 ASN A CA 1
ATOM 743 C C . ASN A 1 94 ? 25.452 0.913 36.656 1.00 18.83 95 ASN A C 1
ATOM 744 O O . ASN A 1 94 ? 26.201 1.825 36.969 1.00 19.08 95 ASN A O 1
ATOM 749 N N . LEU A 1 95 ? 24.233 0.807 37.156 1.00 17.57 96 LEU A N 1
ATOM 750 C CA . LEU A 1 95 ? 23.730 1.790 38.120 1.00 18.41 96 LEU A CA 1
ATOM 751 C C . LEU A 1 95 ? 24.499 1.737 39.433 1.00 19.11 96 LEU A C 1
ATOM 752 O O . LEU A 1 95 ? 24.654 2.778 40.112 1.00 20.20 96 LEU A O 1
ATOM 757 N N . SER A 1 96 ? 24.971 0.545 39.808 1.00 19.48 97 SER A N 1
ATOM 758 C CA . SER A 1 96 ? 25.717 0.433 41.073 1.00 20.33 97 SER A CA 1
ATOM 759 C C . SER A 1 96 ? 27.009 1.255 40.958 1.00 20.97 97 SER A C 1
ATOM 760 O O . SER A 1 96 ? 27.373 1.982 41.904 1.00 22.71 97 SER A O 1
ATOM 764 N N . ALA A 1 97 ? 27.696 1.183 39.808 1.00 21.25 98 ALA A N 1
ATOM 765 C CA . ALA A 1 97 ? 28.941 1.967 39.646 1.00 20.97 98 ALA A CA 1
ATOM 766 C C . ALA A 1 97 ? 28.641 3.462 39.630 1.00 20.87 98 ALA A C 1
ATOM 767 O O . ALA A 1 97 ? 29.384 4.280 40.198 1.00 21.58 98 ALA A O 1
ATOM 769 N N . TYR A 1 98 ? 27.539 3.823 38.989 1.00 20.26 99 TYR A N 1
ATOM 770 C CA . TYR A 1 98 ? 27.055 5.200 38.936 1.00 19.80 99 TYR A CA 1
ATOM 771 C C . TYR A 1 98 ? 26.773 5.727 40.350 1.00 19.95 99 TYR A C 1
ATOM 772 O O . TYR A 1 98 ? 27.244 6.799 40.729 1.00 20.67 99 TYR A O 1
ATOM 781 N N . ARG A 1 99 ? 26.068 4.948 41.156 1.00 20.29 100 ARG A N 1
ATOM 782 C CA . ARG A 1 99 ? 25.724 5.371 42.502 1.00 21.07 100 ARG A CA 1
ATOM 783 C C . ARG A 1 99 ? 26.997 5.550 43.307 1.00 21.84 100 ARG A C 1
ATOM 784 O O . ARG A 1 99 ? 27.084 6.476 44.115 1.00 24.22 100 ARG A O 1
ATOM 792 N N . ALA A 1 100 ? 27.987 4.697 43.060 1.00 22.01 101 ALA A N 1
ATOM 793 C CA . ALA A 1 100 ? 29.240 4.719 43.830 1.00 22.98 101 ALA A CA 1
ATOM 794 C C . ALA A 1 100 ? 30.147 5.916 43.463 1.00 23.50 101 ALA A C 1
ATOM 795 O O . ALA A 1 100 ? 31.074 6.265 44.213 1.00 25.57 101 ALA A O 1
ATOM 797 N N . SER A 1 101 ? 29.872 6.551 42.331 1.00 22.84 102 SER A N 1
ATOM 798 C CA . SER A 1 101 ? 30.648 7.714 41.871 1.00 22.69 102 SER A CA 1
ATOM 799 C C . SER A 1 101 ? 30.438 8.939 42.732 1.00 22.53 102 SER A C 1
ATOM 800 O O . SER A 1 101 ? 31.311 9.825 42.752 1.00 23.27 102 SER A O 1
ATOM 803 N N . GLY A 1 102 ? 29.308 9.020 43.424 1.00 21.98 103 GLY A N 1
ATOM 804 C CA . GLY A 1 102 ? 28.959 10.237 44.153 1.00 22.97 103 GLY A CA 1
ATOM 805 C C . GLY A 1 102 ? 28.743 11.495 43.294 1.00 22.94 103 GLY A C 1
ATOM 806 O O . GLY A 1 102 ? 28.774 12.637 43.817 1.00 24.10 103 GLY A O 1
ATOM 807 N N . LYS A 1 103 ? 28.511 11.301 41.996 1.00 21.32 104 LYS A N 1
ATOM 808 C CA . LYS A 1 103 ? 28.326 12.423 41.059 1.00 21.52 104 LYS A CA 1
ATOM 809 C C . LYS A 1 103 ? 26.974 12.288 40.327 1.00 20.49 104 LYS A C 1
ATOM 810 O O . LYS A 1 103 ? 26.959 12.056 39.122 1.00 20.89 104 LYS A O 1
ATOM 816 N N . PRO A 1 104 ? 25.847 12.402 41.065 1.00 19.24 105 PRO A N 1
ATOM 817 C CA . PRO A 1 104 ? 24.537 12.273 40.439 1.00 18.44 105 PRO A CA 1
ATOM 818 C C . PRO A 1 104 ? 24.291 13.413 39.456 1.00 18.65 105 PRO A C 1
ATOM 819 O O . PRO A 1 104 ? 24.552 14.596 39.781 1.00 18.51 105 PRO A O 1
ATOM 823 N N . GLU A 1 105 ? 23.777 13.048 38.281 1.00 17.78 106 GLU A N 1
ATOM 824 C CA . GLU A 1 105 ? 23.421 14.002 37.260 1.00 17.18 106 GLU A CA 1
ATOM 825 C C . GLU A 1 105 ? 21.982 14.465 37.437 1.00 17.88 106 GLU A C 1
ATOM 826 O O . GLU A 1 105 ? 21.195 13.744 38.009 1.00 18.59 106 GLU A O 1
ATOM 832 N N . SER A 1 106 ? 21.651 15.663 36.961 1.00 17.29 107 SER A N 1
ATOM 833 C CA . SER A 1 106 ? 20.297 16.182 37.159 1.00 17.48 107 SER A CA 1
ATOM 834 C C . SER A 1 106 ? 20.009 17.277 36.172 1.00 17.26 107 SER A C 1
ATOM 835 O O . SER A 1 106 ? 18.880 17.538 35.863 1.00 17.55 107 SER A O 1
ATOM 838 N N . THR A 1 107 ? 21.045 17.920 35.654 1.00 16.36 108 THR A N 1
ATOM 839 C CA . THR A 1 107 ? 20.818 19.088 34.774 1.00 17.75 108 THR A CA 1
ATOM 840 C C . THR A 1 107 ? 21.884 19.183 33.710 1.00 17.68 108 THR A C 1
ATOM 841 O O . THR A 1 107 ? 23.076 19.041 33.990 1.00 18.96 108 THR A O 1
ATOM 847 N N . GLY A 1 108 ? 21.450 19.398 32.474 1.00 18.24 109 GLY A N 1
ATOM 848 C CA . GLY A 1 108 ? 22.396 19.512 31.382 1.00 17.86 109 GLY A CA 1
ATOM 849 C C . GLY A 1 108 ? 21.910 18.911 30.077 1.00 18.32 109 GLY A C 1
ATOM 850 O O . GLY A 1 108 ? 20.806 18.349 30.026 1.00 17.92 109 GLY A O 1
ATOM 851 N N . ALA A 1 109 ? 22.753 18.981 29.034 1.00 17.27 110 ALA A N 1
ATOM 852 C CA . ALA A 1 109 ? 22.324 18.451 27.738 1.00 17.41 110 ALA A CA 1
ATOM 853 C C . ALA A 1 109 ? 22.443 16.922 27.706 1.00 17.32 110 ALA A C 1
ATOM 854 O O . ALA A 1 109 ? 23.481 16.372 28.103 1.00 16.75 110 ALA A O 1
ATOM 856 N N . VAL A 1 110 ? 21.381 16.256 27.217 1.00 16.71 111 VAL A N 1
ATOM 857 C CA . VAL A 1 110 ? 21.404 14.814 27.013 1.00 16.79 111 VAL A CA 1
ATOM 858 C C . VAL A 1 110 ? 21.555 14.339 25.564 1.00 16.26 111 VAL A C 1
ATOM 859 O O . VAL A 1 110 ? 22.051 13.209 25.323 1.00 17.22 111 VAL A O 1
ATOM 863 N N . ALA A 1 111 ? 21.131 15.160 24.595 1.00 15.78 112 ALA A N 1
ATOM 864 C CA . ALA A 1 111 ? 21.171 14.756 23.176 1.00 14.90 112 ALA A CA 1
ATOM 865 C C . ALA A 1 111 ? 21.031 16.001 22.361 1.00 15.37 112 ALA A C 1
ATOM 866 O O . ALA A 1 111 ? 20.497 17.025 22.854 1.00 16.61 112 ALA A O 1
ATOM 868 N N . LYS A 1 112 ? 21.454 15.908 21.102 1.00 15.82 113 LYS A N 1
ATOM 869 C CA . LYS A 1 112 ? 21.179 16.971 20.139 1.00 15.34 113 LYS A CA 1
ATOM 870 C C . LYS A 1 112 ? 20.755 16.349 18.835 1.00 16.58 113 LYS A C 1
ATOM 871 O O . LYS A 1 112 ? 21.337 15.372 18.396 1.00 16.74 113 LYS A O 1
ATOM 877 N N . VAL A 1 113 ? 19.778 16.967 18.186 1.00 16.25 114 VAL A N 1
ATOM 878 C CA . VAL A 1 113 ? 19.331 16.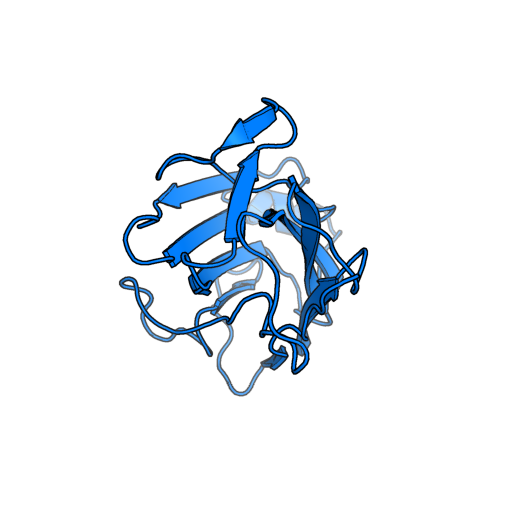490 16.887 1.00 16.82 114 VAL A CA 1
ATOM 879 C C . VAL A 1 113 ? 19.420 17.651 15.926 1.00 16.29 114 VAL A C 1
ATOM 880 O O . VAL A 1 113 ? 18.814 18.702 16.143 1.00 16.90 114 VAL A O 1
ATOM 884 N N . THR A 1 114 ? 20.210 17.479 14.876 1.00 16.58 115 THR A N 1
ATOM 885 C CA . THR A 1 114 ? 20.314 18.485 13.820 1.00 16.13 115 THR A CA 1
ATOM 886 C C . THR A 1 114 ? 19.412 18.064 12.673 1.00 16.16 115 THR A C 1
ATOM 887 O O . THR A 1 114 ? 19.327 16.865 12.334 1.00 16.41 115 THR A O 1
ATOM 891 N N . PHE A 1 115 ? 18.756 19.066 12.067 1.00 15.70 116 PHE A N 1
ATOM 892 C CA . PHE A 1 115 ? 17.921 18.895 10.889 1.00 16.82 116 PHE A CA 1
ATOM 893 C C . PHE A 1 115 ? 18.448 19.779 9.761 1.00 17.12 116 PHE A C 1
ATOM 894 O O . PHE A 1 115 ? 18.895 20.908 10.019 1.00 18.05 116 PHE A O 1
ATOM 902 N N . LYS A 1 116 ? 18.435 19.262 8.534 1.00 16.38 117 LYS A N 1
ATOM 903 C CA . LYS A 1 116 ? 18.675 20.093 7.361 1.00 16.46 117 LYS A CA 1
ATOM 904 C C . LYS A 1 116 ? 17.318 20.588 6.890 1.00 16.97 117 LYS A C 1
ATOM 905 O O . LYS A 1 116 ? 16.346 19.828 6.821 1.00 16.53 117 LYS A O 1
ATOM 911 N N . VAL A 1 117 ? 17.256 21.873 6.574 1.00 16.91 118 VAL A N 1
ATOM 912 C CA . VAL A 1 117 ? 16.022 22.458 6.038 1.00 17.87 118 VAL A CA 1
ATOM 913 C C . VAL A 1 117 ? 15.937 22.144 4.550 1.00 18.91 118 VAL A C 1
ATOM 914 O O . VAL A 1 117 ? 16.839 22.512 3.787 1.00 20.23 118 VAL A O 1
ATOM 918 N N . ILE A 1 118 ? 14.863 21.455 4.172 1.00 19.31 119 ILE A N 1
ATOM 919 C CA . ILE A 1 118 ? 14.683 20.968 2.779 1.00 19.76 119 ILE A CA 1
ATOM 920 C C . ILE A 1 118 ? 13.591 21.658 1.960 1.00 20.11 119 ILE A C 1
ATOM 921 O O . ILE A 1 118 ? 13.456 21.379 0.772 1.00 20.82 119 ILE A O 1
ATOM 926 N N . LYS A 1 119 ? 12.834 22.557 2.598 1.00 19.59 120 LYS A N 1
ATOM 927 C CA . LYS A 1 119 ? 11.858 23.367 1.886 1.00 19.81 120 LYS A CA 1
ATOM 928 C C . LYS A 1 119 ? 11.718 24.664 2.642 1.00 19.87 120 LYS A C 1
ATOM 929 O O . LYS A 1 119 ? 11.823 24.657 3.869 1.00 20.31 120 LYS A O 1
ATOM 935 N N . GLU A 1 120 ? 11.476 25.769 1.927 1.00 20.43 121 GLU A N 1
ATOM 936 C CA . GLU A 1 120 ? 11.294 27.069 2.565 1.00 21.99 121 GLU A CA 1
ATOM 937 C C . GLU A 1 120 ? 10.252 27.036 3.696 1.00 20.16 121 GLU A C 1
ATOM 938 O O . GLU A 1 120 ? 9.125 26.567 3.516 1.00 20.32 121 GLU A O 1
ATOM 944 N N . ILE A 1 121 ? 10.662 27.514 4.868 1.00 19.11 122 ILE A N 1
ATOM 945 C CA . ILE A 1 121 ? 9.728 27.564 6.022 1.00 19.40 122 ILE A CA 1
ATOM 946 C C . ILE A 1 121 ? 8.689 28.657 5.782 1.00 20.32 122 ILE A C 1
ATOM 947 O O . ILE A 1 121 ? 9.032 29.756 5.367 1.00 20.13 122 ILE A O 1
ATOM 952 N N . PRO A 1 122 ? 7.407 28.352 6.057 1.00 20.55 123 PRO A N 1
ATOM 953 C CA . PRO A 1 122 ? 6.330 29.352 5.905 1.00 22.09 123 PRO A CA 1
ATOM 954 C C . PRO A 1 122 ? 6.580 30.551 6.832 1.00 22.26 123 PRO A C 1
ATOM 955 O O . PRO A 1 122 ? 7.165 30.388 7.906 1.00 22.42 123 PRO A O 1
ATOM 959 N N . ALA A 1 123 ? 6.110 31.743 6.444 1.00 21.68 124 ALA 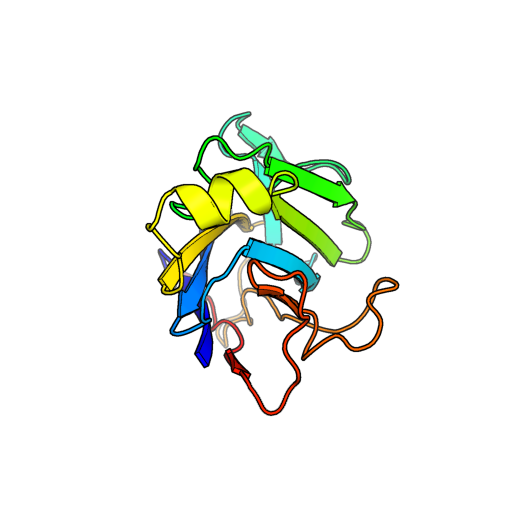A N 1
ATOM 960 C CA . ALA A 1 123 ? 6.339 32.979 7.228 1.00 21.95 124 ALA A CA 1
ATOM 961 C C . ALA A 1 123 ? 5.905 32.860 8.691 1.00 20.31 124 ALA A C 1
ATOM 962 O O . ALA A 1 123 ? 6.566 33.423 9.551 1.00 21.84 124 ALA A O 1
ATOM 964 N N . GLU A 1 124 ? 4.843 32.106 8.967 1.00 20.68 125 GLU A N 1
ATOM 965 C CA . GLU A 1 124 ? 4.354 31.985 10.357 1.00 21.00 125 GLU A CA 1
ATOM 966 C C . GLU A 1 124 ? 5.235 31.054 11.226 1.00 20.52 125 GLU A C 1
ATOM 967 O O . GLU A 1 124 ? 4.999 30.931 12.453 1.00 19.62 125 GLU A O 1
ATOM 973 N N . GLY A 1 125 ? 6.244 30.430 10.589 1.00 19.50 126 GLY A N 1
ATOM 974 C CA . GLY A 1 125 ? 7.112 29.448 11.259 1.00 19.30 126 GLY A CA 1
ATOM 975 C C . GLY A 1 125 ? 6.481 28.064 11.376 1.00 19.92 126 GLY A C 1
ATOM 976 O O . GLY A 1 125 ? 5.289 27.856 11.082 1.00 18.37 126 GLY A O 1
ATOM 977 N N . ILE A 1 126 ? 7.303 27.094 11.773 1.00 19.13 127 ILE A N 1
ATOM 978 C CA . ILE A 1 126 ? 6.824 25.792 12.178 1.00 19.23 127 ILE A CA 1
ATOM 979 C C . ILE A 1 126 ? 7.510 25.407 13.482 1.00 17.70 127 ILE A C 1
ATOM 980 O O . ILE A 1 126 ? 8.616 25.863 13.774 1.00 18.48 127 ILE A O 1
ATOM 985 N N . LYS A 1 127 ? 6.825 24.604 14.285 1.00 17.56 128 LYS A N 1
ATOM 986 C CA . LYS A 1 127 ? 7.433 23.990 15.469 1.00 17.10 128 LYS A CA 1
ATOM 987 C C . LYS A 1 127 ? 8.631 23.170 14.975 1.00 16.68 128 LYS A C 1
ATOM 988 O O . LYS A 1 127 ? 8.512 22.399 14.021 1.00 17.97 128 LYS A O 1
ATOM 994 N N . LEU A 1 128 ? 9.781 23.308 15.614 1.00 15.80 129 LEU A N 1
ATOM 995 C CA . LEU A 1 128 ? 10.916 22.505 15.110 1.00 16.11 129 LEU A CA 1
ATOM 996 C C . LEU A 1 128 ? 10.647 20.996 15.278 1.00 16.88 129 LEU A C 1
ATOM 997 O O . LEU A 1 128 ? 10.970 20.169 14.388 1.00 18.27 129 LEU A O 1
ATOM 1002 N N . ALA A 1 129 ? 10.077 20.640 16.419 1.00 15.46 130 ALA A N 1
ATOM 1003 C CA . ALA A 1 129 ? 9.697 19.255 16.698 1.00 15.64 130 ALA A CA 1
ATOM 1004 C C . ALA A 1 129 ? 8.741 19.258 17.868 1.00 16.89 130 ALA A C 1
ATOM 1005 O O . ALA A 1 129 ? 8.600 20.280 18.549 1.00 18.06 130 ALA A O 1
ATOM 1007 N N . THR A 1 130 ? 8.115 18.111 18.104 1.00 17.48 131 THR A N 1
ATOM 1008 C CA . THR A 1 130 ? 7.280 17.912 19.274 1.00 18.10 131 THR A CA 1
ATOM 1009 C C . THR A 1 130 ? 7.633 16.592 19.985 1.00 19.19 131 THR A C 1
ATOM 1010 O O . THR A 1 130 ? 7.921 15.595 19.324 1.00 19.88 131 THR A O 1
ATOM 1016 N N . PHE A 1 131 ? 7.611 16.583 21.319 1.00 17.56 132 PHE A N 1
ATOM 1017 C CA . PHE A 1 131 ? 7.693 15.321 22.029 1.00 18.81 132 PHE A CA 1
ATOM 1018 C C . PHE A 1 131 ? 6.257 14.767 22.117 1.00 19.89 132 PHE A C 1
ATOM 1019 O O . PHE A 1 131 ? 5.360 15.446 22.644 1.00 20.09 132 PHE A O 1
ATOM 1027 N N . GLU A 1 132 ? 6.020 13.554 21.628 1.00 22.26 133 GLU A N 1
ATOM 1028 C CA . GLU A 1 132 ? 4.651 13.012 21.649 1.00 27.10 133 GLU A CA 1
ATOM 1029 C C . GLU A 1 132 ? 4.692 11.513 21.820 1.00 29.25 133 GLU A C 1
ATOM 1030 O O . GLU A 1 132 ? 5.541 10.859 21.228 1.00 28.70 133 GLU A O 1
ATOM 1036 N N . ASN A 1 133 ? 3.746 10.975 22.597 1.00 31.79 134 ASN A N 1
ATOM 1037 C CA . ASN A 1 133 ? 3.665 9.544 22.838 1.00 35.79 134 ASN A CA 1
ATOM 1038 C C . ASN A 1 133 ? 3.580 8.841 21.501 1.00 37.81 134 ASN A C 1
ATOM 1039 O O . ASN A 1 133 ? 2.990 9.365 20.537 1.00 38.77 134 ASN A O 1
ATOM 1044 N N . GLY A 1 134 ? 4.159 7.655 21.412 1.00 40.36 135 GLY A N 1
ATOM 1045 C CA . GLY A 1 134 ? 3.977 6.863 20.204 1.00 43.44 135 GLY A CA 1
ATOM 1046 C C . GLY A 1 134 ? 4.397 5.463 20.524 1.00 45.78 135 GLY A C 1
ATOM 1047 O O . GLY A 1 134 ? 3.909 4.872 21.490 1.00 46.72 135 GLY A O 1
ATOM 1048 N N . SER A 1 135 ? 5.308 4.938 19.710 1.00 47.54 136 SER A N 1
ATOM 1049 C CA . SER A 1 135 ? 6.235 3.923 20.178 1.00 48.66 136 SER A CA 1
ATOM 1050 C C . SER A 1 135 ? 5.524 2.759 20.870 1.00 49.45 136 SER A C 1
ATOM 1051 O O . SER A 1 135 ? 4.454 2.320 20.450 1.00 50.44 136 SER A O 1
ATOM 1054 N N . SER A 1 136 ? 6.147 2.256 21.922 1.00 49.77 137 SER A N 1
ATOM 1055 C CA . SER A 1 136 ? 5.545 1.268 22.793 1.00 49.76 137 SER A CA 1
ATOM 1056 C C . SER A 1 136 ? 5.966 1.718 24.196 1.00 49.19 137 SER A C 1
ATOM 1057 O O . SER A 1 136 ? 6.195 0.895 25.093 1.00 49.56 137 SER A O 1
ATOM 1060 N N . MET A 1 137 ? 6.095 3.036 24.364 1.00 48.19 138 MET A N 1
ATOM 1061 C CA . MET A 1 137 ? 6.585 3.618 25.617 1.00 46.79 138 MET A CA 1
ATOM 1062 C C . MET A 1 137 ? 5.440 3.698 26.627 1.00 45.94 138 MET A C 1
ATOM 1063 O O . MET A 1 137 ? 4.685 4.685 26.642 1.00 46.05 138 MET A O 1
ATOM 1068 N N . ASN A 1 138 ? 5.289 2.676 27.471 1.00 44.28 139 ASN A N 1
ATOM 1069 C CA . ASN A 1 138 ? 4.201 2.728 28.456 1.00 42.76 139 ASN A CA 1
ATOM 1070 C C . ASN A 1 138 ? 4.476 3.641 29.644 1.00 40.48 139 ASN A C 1
ATOM 1071 O O . ASN A 1 138 ? 5.586 3.676 30.188 1.00 40.45 139 ASN A O 1
ATOM 1076 N N . ASN A 1 139 ? 3.447 4.381 30.041 1.00 37.41 140 ASN A N 1
ATOM 1077 C CA . ASN A 1 139 ? 3.559 5.340 31.130 1.00 35.51 140 ASN A CA 1
ATOM 1078 C C . ASN A 1 139 ? 4.436 6.533 30.731 1.00 32.76 140 ASN A C 1
ATOM 1079 O O . ASN A 1 139 ? 4.943 7.223 31.624 1.00 33.01 140 ASN A O 1
ATOM 1084 N N . ALA A 1 140 ? 4.650 6.769 29.426 1.00 28.87 141 ALA A N 1
ATOM 1085 C CA . ALA A 1 140 ? 5.469 7.911 29.027 1.00 25.64 141 ALA A CA 1
ATOM 1086 C C . ALA A 1 140 ? 4.812 9.212 29.457 1.00 24.73 141 ALA A C 1
ATOM 1087 O O . ALA A 1 140 ? 3.581 9.265 29.636 1.00 23.84 141 ALA A O 1
ATOM 1089 N N . VAL A 1 141 ? 5.619 10.246 29.619 1.00 22.60 142 VAL A N 1
ATOM 1090 C CA . VAL A 1 141 ? 5.125 11.588 29.880 1.00 22.92 142 VAL A CA 1
ATOM 1091 C C . VAL A 1 141 ? 5.380 12.442 28.654 1.00 21.35 142 VAL A C 1
ATOM 1092 O O . VAL A 1 141 ? 6.526 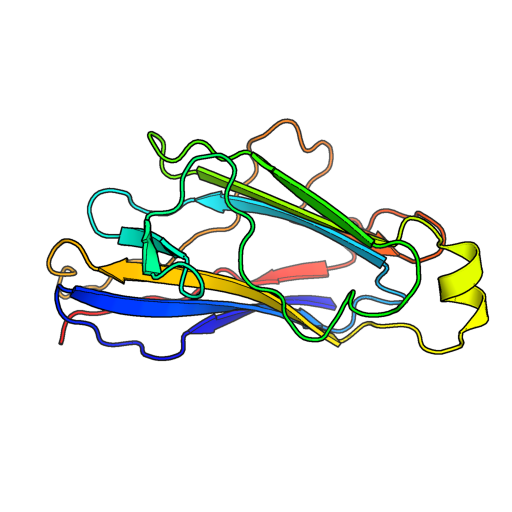12.833 28.379 1.00 19.41 142 VAL A O 1
ATOM 1096 N N . ASP A 1 142 ? 4.320 12.714 27.892 1.00 21.03 143 ASP A N 1
ATOM 1097 C CA . ASP A 1 142 ? 4.443 13.530 26.669 1.00 21.10 143 ASP A CA 1
ATOM 1098 C C . ASP A 1 142 ? 5.618 13.056 25.794 1.00 20.40 143 ASP A C 1
ATOM 1099 O O . ASP A 1 142 ? 6.457 13.863 25.348 1.00 20.67 143 ASP A O 1
ATOM 1104 N N . GLY A 1 143 ? 5.663 11.742 25.528 1.00 19.35 144 GLY A N 1
ATOM 1105 C CA . GLY A 1 143 ? 6.696 11.193 24.646 1.00 19.54 144 GLY A CA 1
ATOM 1106 C C . GLY A 1 143 ? 8.071 11.091 25.284 1.00 18.24 144 GLY A C 1
ATOM 1107 O O . GLY A 1 143 ? 9.086 11.014 24.562 1.00 20.28 144 GLY A O 1
ATOM 1108 N N . THR A 1 144 ? 8.147 11.110 26.611 1.00 17.28 145 THR A N 1
ATOM 1109 C CA . THR A 1 144 ? 9.461 10.973 27.286 1.00 17.31 145 THR A CA 1
ATOM 1110 C C . THR A 1 144 ? 9.387 9.947 28.428 1.00 17.95 145 THR A C 1
ATOM 1111 O O . THR A 1 144 ? 8.347 9.800 29.072 1.00 18.12 145 THR A O 1
ATOM 1115 N N . MET A 1 145 ? 10.506 9.289 28.702 1.00 15.57 146 MET A N 1
ATOM 1116 C CA . MET A 1 145 ? 10.633 8.455 29.887 1.00 17.53 146 MET A CA 1
ATOM 1117 C C . MET A 1 145 ? 11.951 8.875 30.511 1.00 16.52 146 MET A C 1
ATOM 1118 O O . MET A 1 145 ? 12.955 8.983 29.801 1.00 17.63 146 MET A O 1
ATOM 1123 N N . LEU A 1 146 ? 11.944 9.104 31.823 1.00 15.96 147 LEU A N 1
ATOM 1124 C CA . LEU A 1 146 ? 13.145 9.453 32.563 1.00 16.14 147 LEU A CA 1
ATOM 1125 C C . LEU A 1 146 ? 13.305 8.525 33.740 1.00 16.86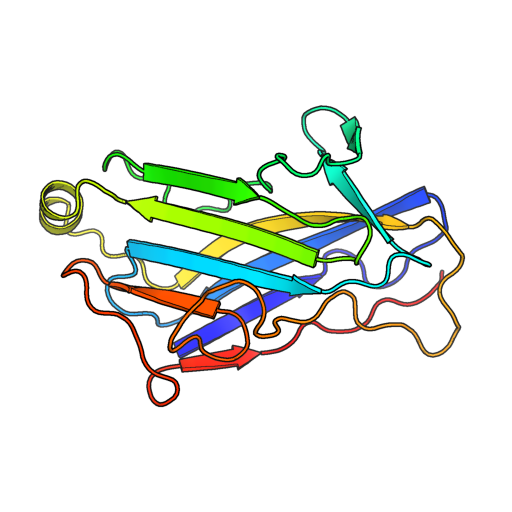 147 LEU A C 1
ATOM 1126 O O . LEU A 1 146 ? 12.306 8.190 34.397 1.00 17.26 147 LEU A O 1
ATOM 1131 N N . PHE A 1 147 ? 14.544 8.190 34.061 1.00 17.25 148 PHE A N 1
ATOM 1132 C CA . PHE A 1 147 ? 14.845 7.241 35.137 1.00 17.46 148 PHE A CA 1
ATOM 1133 C C . PHE A 1 147 ? 15.882 7.777 36.066 1.00 17.66 148 PHE A C 1
ATOM 1134 O O . PHE A 1 147 ? 16.716 8.621 35.680 1.00 18.36 148 PHE A O 1
ATOM 1142 N N . ASP A 1 148 ? 15.870 7.257 37.282 1.00 17.21 149 ASP A N 1
ATOM 1143 C CA . ASP A 1 148 ? 16.909 7.635 38.259 1.00 17.94 149 ASP A CA 1
ATOM 1144 C C . ASP A 1 148 ? 17.867 6.459 38.521 1.00 18.36 149 ASP A C 1
ATOM 1145 O O . ASP A 1 148 ? 17.709 5.362 37.941 1.00 18.22 149 ASP A O 1
ATOM 1150 N N . TRP A 1 149 ? 18.888 6.688 39.358 1.00 17.26 150 TRP A N 1
ATOM 1151 C CA . TRP A 1 149 ? 19.909 5.688 39.526 1.00 18.48 150 TRP A CA 1
ATOM 1152 C C . TRP A 1 149 ? 19.564 4.517 40.432 1.00 19.04 150 TRP A C 1
ATOM 1153 O O . TRP A 1 149 ? 20.414 3.658 40.677 1.00 19.64 150 TRP A O 1
ATOM 1164 N N . ASP A 1 150 ? 18.315 4.483 40.898 1.00 18.86 151 ASP A N 1
ATOM 1165 C CA . ASP A 1 150 ? 17.795 3.300 41.618 1.00 20.17 151 ASP A CA 1
ATOM 1166 C C . ASP A 1 150 ? 16.880 2.497 40.717 1.00 20.42 151 ASP A C 1
ATOM 1167 O O . ASP A 1 150 ? 16.336 1.468 41.143 1.00 22.07 151 ASP A O 1
ATOM 1172 N N . GLY A 1 151 ? 16.723 2.940 39.468 1.00 20.45 152 GLY A N 1
ATOM 1173 C CA . GLY A 1 151 ? 15.808 2.284 38.527 1.00 20.33 152 GLY A CA 1
ATOM 1174 C C . GLY A 1 151 ? 14.359 2.681 38.721 1.00 20.58 152 GLY A C 1
ATOM 1175 O O . GLY A 1 151 ? 13.486 1.942 38.287 1.00 21.01 152 GLY A O 1
ATOM 1176 N N . ASN A 1 152 ? 14.092 3.828 39.379 1.00 19.29 153 ASN A N 1
ATOM 1177 C CA . ASN A 1 152 ? 12.753 4.410 39.394 1.00 20.32 153 ASN A CA 1
ATOM 1178 C C . ASN A 1 152 ? 12.446 5.127 38.113 1.00 20.54 153 ASN A C 1
ATOM 1179 O O . ASN A 1 152 ? 13.340 5.772 37.533 1.00 20.74 153 ASN A O 1
ATOM 1184 N N . MET A 1 153 ? 11.197 5.034 37.668 1.00 20.20 154 MET A N 1
ATOM 1185 C CA . MET A 1 153 ? 10.741 5.822 36.526 1.00 21.23 154 MET A CA 1
ATOM 1186 C C . MET A 1 153 ? 9.935 7.034 37.009 1.00 20.71 154 MET A C 1
ATOM 1187 O O . MET A 1 153 ? 8.958 6.892 37.784 1.00 20.89 154 MET A O 1
ATOM 1192 N N . TYR A 1 154 ? 10.296 8.238 36.567 1.00 19.66 155 TYR A N 1
ATOM 1193 C CA . TYR A 1 154 ? 9.549 9.427 36.978 1.00 20.49 155 TYR A CA 1
ATOM 1194 C C . TYR A 1 154 ? 8.129 9.518 36.379 1.00 21.18 155 TYR A C 1
ATOM 1195 O O . TYR A 1 154 ? 7.930 9.151 35.219 1.00 20.46 155 TYR A O 1
ATOM 1204 N N . SER A 1 155 ? 7.163 10.029 37.161 1.00 21.70 156 SER A N 1
ATOM 1205 C CA . SER A 1 155 ? 5.787 10.248 36.652 1.00 23.20 156 SER A CA 1
ATOM 1206 C C . SER A 1 155 ? 5.547 11.683 36.168 1.00 22.91 156 SER A C 1
ATOM 1207 O O . SER A 1 155 ? 6.407 12.575 36.358 1.00 22.41 156 SER A O 1
ATOM 1210 N N . SER A 1 156 ? 4.357 11.911 35.599 1.00 24.00 157 SER A N 1
ATOM 1211 C CA . SER A 1 156 ? 3.972 13.223 35.071 1.00 25.34 157 SER A CA 1
ATOM 1212 C C . SER A 1 156 ? 3.835 14.271 36.161 1.00 26.24 157 SER A C 1
ATOM 1213 O O . SER A 1 156 ? 3.819 15.473 35.880 1.00 27.38 157 SER A O 1
ATOM 1216 N N . SER A 1 157 ? 3.733 13.822 37.406 1.00 27.14 158 SER A N 1
ATOM 1217 C CA . SER A 1 157 ? 3.639 14.764 38.490 1.00 28.07 158 SER A CA 1
ATOM 1218 C C . SER A 1 157 ? 5.023 15.198 38.976 1.00 27.30 158 SER A C 1
ATOM 1219 O O . SER A 1 157 ? 5.145 16.174 39.712 1.00 28.99 158 SER A O 1
ATOM 1222 N N . ALA A 1 158 ? 6.074 14.525 38.500 1.00 25.59 159 ALA A N 1
ATOM 1223 C CA . ALA A 1 158 ? 7.459 14.815 38.930 1.00 23.58 159 ALA A CA 1
ATOM 1224 C C . ALA A 1 158 ? 8.185 15.786 37.996 1.00 23.25 159 ALA A C 1
ATOM 1225 O O . ALA A 1 158 ? 9.180 16.448 38.400 1.00 22.60 159 ALA A O 1
ATOM 1227 N N . TYR A 1 159 ? 7.743 15.801 36.737 1.00 21.53 160 TYR A N 1
ATOM 1228 C CA . TYR A 1 159 ? 8.356 16.667 35.740 1.00 20.27 160 TYR A CA 1
ATOM 1229 C C . TYR A 1 159 ? 7.425 17.011 34.616 1.00 20.63 160 TYR A C 1
ATOM 1230 O O . TYR A 1 159 ? 6.365 16.375 34.406 1.00 21.67 160 TYR A O 1
ATOM 1239 N N . LYS A 1 160 ? 7.811 18.055 33.898 1.00 20.43 161 LYS A N 1
ATOM 1240 C CA . LYS A 1 160 ? 7.031 18.523 32.764 1.00 22.08 161 LYS A CA 1
ATOM 1241 C C . LYS A 1 160 ? 7.906 18.526 31.512 1.00 21.24 161 LYS A C 1
ATOM 1242 O O . LYS A 1 160 ? 9.115 18.615 31.604 1.00 22.39 161 LYS A O 1
ATOM 1248 N N . VAL A 1 161 ? 7.270 18.419 30.361 1.00 20.30 162 VAL A N 1
ATOM 1249 C CA . VAL A 1 161 ? 8.001 18.482 29.092 1.00 18.60 162 VAL A CA 1
ATOM 1250 C C . VAL A 1 161 ? 7.691 19.824 28.447 1.00 19.42 162 VAL A C 1
ATOM 1251 O O . VAL A 1 161 ? 6.530 20.108 28.112 1.00 20.78 162 VAL A O 1
ATOM 1255 N N . VAL A 1 162 ? 8.712 20.657 28.278 1.00 19.48 163 VAL A N 1
ATOM 1256 C CA . VAL A 1 162 ? 8.528 21.950 27.616 1.00 20.28 163 VAL A CA 1
ATOM 1257 C C . VAL A 1 162 ? 8.744 21.762 26.124 1.00 19.60 163 VAL A C 1
ATOM 1258 O O . VAL A 1 162 ? 9.835 21.424 25.690 1.00 20.01 163 VAL A O 1
ATOM 1262 N N . GLN A 1 163 ? 7.694 21.951 25.339 1.00 19.23 164 GLN A N 1
ATOM 1263 C CA . GLN A 1 163 ? 7.766 21.632 23.893 1.00 18.32 164 GLN A CA 1
ATOM 1264 C C . GLN A 1 163 ? 8.692 22.613 23.169 1.00 18.27 164 GLN A C 1
ATOM 1265 O O . GLN A 1 163 ? 8.738 23.788 23.528 1.00 19.21 164 GLN A O 1
ATOM 1271 N N . PRO A 1 164 ? 9.443 22.140 22.148 1.00 17.25 165 PRO A N 1
ATOM 1272 C CA . PRO A 1 164 ? 10.305 23.042 21.391 1.00 16.67 165 PRO A CA 1
ATOM 1273 C C . PRO A 1 164 ? 9.596 24.236 20.749 1.00 16.87 165 PRO A C 1
ATOM 1274 O O . PRO A 1 164 ? 8.359 24.201 20.447 1.00 18.28 165 PRO A O 1
ATOM 1278 N N . GLY A 1 165 ? 10.374 25.285 20.548 1.00 16.79 166 GLY A N 1
ATOM 1279 C CA . GLY A 1 165 ? 9.855 26.471 19.860 1.00 17.81 166 GLY A CA 1
ATOM 1280 C C . GLY A 1 165 ? 9.911 26.400 18.343 1.00 17.75 166 GLY A C 1
ATOM 1281 O O . GLY A 1 165 ? 10.130 25.324 17.738 1.00 17.00 166 GLY A O 1
ATOM 1282 N N . LEU A 1 166 ? 9.653 27.560 17.732 1.00 17.68 167 LEU A N 1
ATOM 1283 C CA . LEU A 1 166 ? 9.511 27.629 16.288 1.00 17.38 167 LEU A CA 1
ATOM 1284 C C . LEU A 1 166 ? 10.799 27.990 15.553 1.00 17.73 167 LEU A C 1
ATOM 1285 O O . LEU A 1 166 ? 11.727 28.587 16.116 1.00 19.03 167 LEU A O 1
ATOM 1290 N N . ILE A 1 167 ? 10.820 27.646 14.271 1.00 17.84 168 ILE A N 1
ATOM 1291 C CA . ILE A 1 167 ? 11.822 28.148 13.356 1.00 18.57 168 ILE A CA 1
ATOM 1292 C C . ILE A 1 167 ? 11.088 28.921 12.245 1.00 18.67 168 ILE A C 1
ATOM 1293 O O . ILE A 1 167 ? 9.889 28.700 11.980 1.00 18.96 168 ILE A O 1
ATOM 1298 N N . TYR A 1 168 ? 11.819 29.839 11.648 1.00 18.42 169 TYR A N 1
ATOM 1299 C CA . TYR A 1 168 ? 11.282 30.800 10.690 1.00 18.80 169 TYR A CA 1
ATOM 1300 C C . TYR A 1 168 ? 12.191 30.904 9.475 1.00 20.19 169 TYR A C 1
ATOM 1301 O O . TYR A 1 168 ? 13.389 30.610 9.574 1.00 20.12 169 TYR A O 1
ATOM 1310 N N . PRO A 1 169 ? 11.643 31.349 8.335 1.00 20.79 170 PRO A N 1
ATOM 1311 C CA . PRO A 1 169 ? 12.497 31.535 7.165 1.00 22.33 170 PRO A CA 1
ATOM 1312 C C . PRO A 1 169 ? 13.401 32.753 7.280 1.00 24.34 170 PRO A C 1
ATOM 1313 O O . PRO A 1 169 ? 12.999 33.768 7.872 1.00 25.34 170 PRO A O 1
ATOM 1317 N N . LYS A 1 170 ? 14.596 32.679 6.698 1.00 26.63 171 LYS A N 1
ATOM 1318 C CA . LYS A 1 170 ? 15.429 33.863 6.528 1.00 30.12 171 LYS A CA 1
ATOM 1319 C C . LYS A 1 170 ? 14.763 34.805 5.534 1.00 32.35 171 LYS A C 1
ATOM 1320 O O . LYS A 1 170 ? 14.870 36.030 5.638 1.00 34.31 171 LYS A O 1
#

Radius of gyration: 15.97 Å; Cα contacts (8 Å, |Δi|>4): 431; chains: 1; bounding box: 28×34×42 Å

Foldseek 3Di:
DEWEWDWPAQADAAQDKIKIWIKFAQAWQWFKKKFKKAADLVWKFWADPVVRGTDDQFDDFAAWDPLPDPQQKDKGWGFDVVRRITIMMIGRPNLVVSVVVPDRDGITTGGMIMIGTHDAADQVFDFRMFTADDPPDPQAASRMWIAHSVGDIDHCVRYHYDTGDTHHYD

Nearest PDB structures (foldseek):
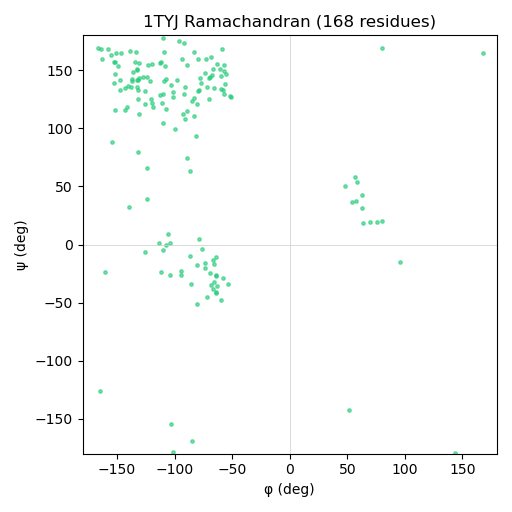  1tyj-assembly1_A  TM=1.006E+00  e=1.324E-34  Pseudobacteroides cellulosolvens
  1qzn-assembly1_A  TM=9.727E-01  e=1.479E-19  Acetivibrio cellulolyticus
  3l8q-assembly4_D  TM=9.721E-01  e=8.277E-19  Acetivibrio cellulolyticus
  4u3s-assembly1_A  TM=9.563E-01  e=2.066E-18  Acetivibrio cellulolyticus
  3ghp-assembly2_B  TM=9.535E-01  e=8.831E-18  Acetivibrio cellulolyticus

Solvent-accessible surface area: 8264 Å² total; per-residue (Å²): 38,8,0,62,32,51,40,94,67,76,114,2,40,88,39,40,77,0,23,0,29,0,34,0,39,155,4,83,33,0,4,0,4,45,0,7,1,76,9,64,59,68,34,3,60,4,28,32,67,160,54,94,104,41,12,83,69,81,24,46,4,34,99,11,104,20,0,82,26,226,31,89,32,50,56,61,25,162,14,53,35,100,117,0,31,0,18,0,3,26,73,4,115,55,39,68,35,0,100,90,37,58,158,64,29,42,76,20,16,2,1,76,1,5,0,53,1,78,106,126,1,34,92,130,8,24,128,0,2,21,2,85,92,44,55,110,19,115,108,22,14,74,0,0,27,0,53,12,36,92,50,81,73,43,59,83,110,45,9,129,16,64,79,9,37,65,0,75,24,174